Protein AF-A0A5S9IJC7-F1 (afdb_monomer_lite)

Secondary structure (DSSP, 8-state):
---------------------PPP--SS---S-EEEEEEEE-SSHHHHHHHHHHHHHHHHHHHHS-HHHHHHHHHHHHHHHHHHGGGGBSS-TTS-EEEEEEETTEEEEEEEE-TTHHHHHHHHH-

Organism: Uabimicrobium amorphum (NCBI:txid2596890)

pLDDT: mean 83.69, std 19.72, range [37.91, 98.06]

Structure (mmCIF, N/CA/C/O backbone):
data_AF-A0A5S9IJC7-F1
#
_entry.id   AF-A0A5S9IJC7-F1
#
loop_
_atom_site.group_PDB
_atom_site.id
_atom_site.type_symbol
_atom_site.label_atom_id
_atom_site.label_alt_id
_atom_site.label_comp_id
_atom_site.label_asym_id
_atom_site.label_entity_id
_atom_site.label_seq_id
_atom_site.pdbx_PDB_ins_code
_atom_site.Cartn_x
_atom_site.Cartn_y
_atom_site.Cartn_z
_atom_site.occupancy
_atom_site.B_iso_or_equiv
_atom_site.auth_seq_id
_atom_site.auth_comp_id
_atom_site.auth_asym_id
_atom_site.auth_atom_id
_atom_site.pdbx_PDB_model_num
ATOM 1 N N . MET A 1 1 ? 58.800 -67.169 -14.429 1.00 38.38 1 MET A N 1
ATOM 2 C CA . MET A 1 1 ? 58.487 -66.583 -13.107 1.00 38.38 1 MET A CA 1
ATOM 3 C C . MET A 1 1 ? 58.273 -65.088 -13.290 1.00 38.38 1 MET A C 1
ATOM 5 O O . MET A 1 1 ? 59.092 -64.508 -13.974 1.00 38.38 1 MET A O 1
ATOM 9 N N . THR A 1 2 ? 57.292 -64.357 -12.777 1.00 37.91 2 THR A N 1
ATOM 10 C CA . THR A 1 2 ? 56.024 -64.599 -12.081 1.00 37.91 2 THR A CA 1
ATOM 11 C C . THR A 1 2 ? 55.394 -63.199 -11.981 1.00 37.91 2 THR A C 1
ATOM 13 O O . THR A 1 2 ? 56.022 -62.370 -11.342 1.00 37.91 2 THR A O 1
ATOM 16 N N . LYS A 1 3 ? 54.187 -62.987 -12.545 1.00 41.16 3 LYS A N 1
ATOM 17 C CA . LYS A 1 3 ? 53.169 -61.952 -12.192 1.00 41.16 3 LYS A CA 1
ATOM 18 C C . LYS A 1 3 ? 53.617 -60.471 -12.382 1.00 41.16 3 LYS A C 1
ATOM 20 O O . LYS A 1 3 ? 54.745 -60.116 -12.111 1.00 41.16 3 LYS A O 1
ATOM 25 N N . TYR A 1 4 ? 52.829 -59.539 -12.917 1.00 43.41 4 TYR A N 1
ATOM 26 C CA . TYR A 1 4 ? 51.498 -59.123 -12.484 1.00 43.41 4 TYR A CA 1
ATOM 27 C C . TYR A 1 4 ? 50.705 -58.493 -13.638 1.00 43.41 4 TYR A C 1
ATOM 29 O O . TYR A 1 4 ? 51.181 -57.612 -14.347 1.00 43.41 4 TYR A O 1
ATOM 37 N N . ILE A 1 5 ? 49.466 -58.961 -13.760 1.00 51.81 5 ILE A N 1
ATOM 38 C CA . ILE A 1 5 ? 48.354 -58.331 -14.466 1.00 51.81 5 ILE A CA 1
ATOM 39 C C . ILE A 1 5 ? 47.882 -57.172 -13.584 1.00 51.81 5 ILE A C 1
ATOM 41 O O . ILE A 1 5 ? 47.600 -57.396 -12.406 1.00 51.81 5 ILE A O 1
ATOM 45 N N . LEU A 1 6 ? 47.779 -55.962 -14.132 1.00 45.41 6 LEU A N 1
ATOM 46 C CA . LEU A 1 6 ? 47.071 -54.862 -13.483 1.00 45.41 6 LEU A CA 1
ATOM 47 C C . LEU A 1 6 ? 46.032 -54.303 -14.450 1.00 45.41 6 LEU A C 1
ATOM 49 O O . LEU A 1 6 ? 46.340 -53.862 -15.555 1.00 45.41 6 LEU A O 1
ATOM 53 N N . CYS A 1 7 ? 44.788 -54.444 -14.006 1.00 40.56 7 CYS A N 1
ATOM 54 C CA . CYS A 1 7 ? 43.554 -54.143 -14.700 1.00 40.56 7 CYS A CA 1
ATOM 55 C C . CYS A 1 7 ? 43.506 -52.692 -15.180 1.00 40.56 7 CYS A C 1
ATOM 57 O O . CYS A 1 7 ? 43.569 -51.761 -14.377 1.00 40.56 7 CYS A O 1
ATOM 59 N N . LEU A 1 8 ? 43.307 -52.5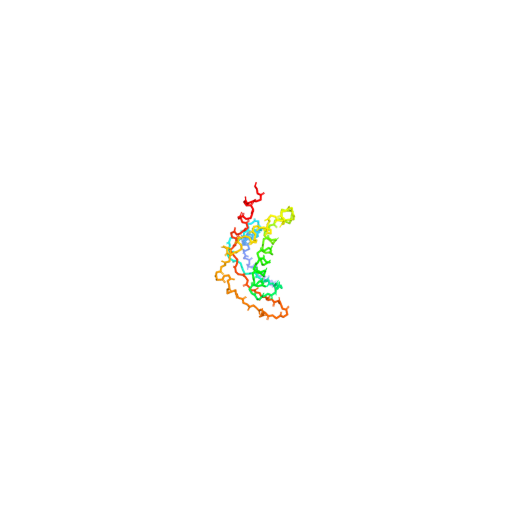19 -16.486 1.00 42.22 8 LEU A N 1
ATOM 60 C CA . LEU A 1 8 ? 42.877 -51.260 -17.075 1.00 42.22 8 LEU A CA 1
ATOM 61 C C . LEU A 1 8 ? 41.399 -51.059 -16.697 1.00 42.22 8 LEU A C 1
ATOM 63 O O . LEU A 1 8 ? 40.516 -51.743 -17.216 1.00 42.22 8 LEU A O 1
ATOM 67 N N . PHE A 1 9 ? 41.140 -50.176 -15.735 1.00 44.16 9 PHE A N 1
ATOM 68 C CA . PHE A 1 9 ? 39.787 -49.780 -15.361 1.00 44.16 9 PHE A CA 1
ATOM 69 C C . PHE A 1 9 ? 39.179 -48.899 -16.457 1.00 44.16 9 PHE A C 1
ATOM 71 O O . PHE A 1 9 ? 39.701 -47.840 -16.797 1.00 44.16 9 PHE A O 1
ATOM 78 N N . VAL A 1 10 ? 38.046 -49.360 -16.977 1.00 48.16 10 VAL A N 1
ATOM 79 C CA . VAL A 1 10 ? 37.070 -48.580 -17.738 1.00 48.16 10 VAL A CA 1
ATOM 80 C C . VAL A 1 10 ? 36.326 -47.660 -16.765 1.00 48.16 10 VAL A C 1
ATOM 82 O O . VAL A 1 10 ? 35.744 -48.146 -15.800 1.00 48.16 10 VAL A O 1
ATOM 85 N N . LEU A 1 11 ? 36.308 -46.355 -17.035 1.00 44.72 11 LEU A N 1
ATOM 86 C CA . LEU A 1 11 ? 35.327 -45.385 -16.522 1.00 44.72 11 LEU A CA 1
ATOM 87 C C . LEU A 1 11 ? 35.270 -44.241 -17.547 1.00 44.72 11 LEU A C 1
ATOM 89 O O . LEU A 1 11 ? 36.199 -43.454 -17.671 1.00 44.72 11 LEU A O 1
ATOM 93 N N . LEU A 1 12 ? 34.386 -44.377 -18.535 1.00 47.03 12 LEU A N 1
ATOM 94 C CA . LEU A 1 12 ? 33.050 -43.766 -18.574 1.00 47.03 12 LEU A CA 1
ATOM 95 C C . LEU A 1 12 ? 33.098 -42.245 -18.766 1.00 47.03 12 LEU A C 1
ATOM 97 O O . LEU A 1 12 ? 33.276 -41.472 -17.833 1.00 47.03 12 LEU A O 1
ATOM 101 N N . ALA A 1 13 ? 32.917 -41.886 -20.040 1.00 44.59 13 ALA A N 1
ATOM 102 C CA . ALA A 1 13 ? 32.233 -40.712 -20.566 1.00 44.59 13 ALA A CA 1
ATOM 103 C C . ALA A 1 13 ? 31.697 -39.717 -19.519 1.00 44.59 13 ALA A C 1
ATOM 105 O O . ALA A 1 13 ? 30.604 -39.886 -18.985 1.00 44.59 13 ALA A O 1
ATOM 106 N N . SER A 1 14 ? 32.429 -38.621 -19.324 1.00 42.84 14 SER A N 1
ATOM 107 C CA . SER A 1 14 ? 31.838 -37.359 -18.882 1.00 42.84 14 SER A CA 1
ATOM 108 C C . SER A 1 14 ? 31.461 -36.573 -20.138 1.00 42.84 14 SER A C 1
ATOM 110 O O . SER A 1 14 ? 32.226 -35.747 -20.631 1.00 42.84 14 SER A O 1
ATOM 112 N N . CYS A 1 15 ? 30.319 -36.916 -20.734 1.00 43.34 15 CYS A N 1
ATOM 113 C CA . CYS A 1 15 ? 29.694 -36.063 -21.737 1.00 43.34 15 CYS A CA 1
ATOM 114 C C . CYS A 1 15 ? 28.878 -35.012 -20.989 1.00 43.34 15 CYS A C 1
ATOM 116 O O . CYS A 1 15 ? 27.844 -35.325 -20.406 1.00 43.34 15 CYS A O 1
ATOM 118 N N . ALA A 1 16 ? 29.443 -33.804 -20.976 1.00 50.22 16 ALA A N 1
ATOM 119 C CA . ALA A 1 16 ? 28.813 -32.502 -20.810 1.00 50.22 16 ALA A CA 1
ATOM 120 C C . ALA A 1 16 ? 27.299 -32.546 -20.560 1.00 50.22 16 ALA A C 1
ATOM 122 O O . ALA A 1 16 ? 26.493 -32.592 -21.488 1.00 50.22 16 ALA A O 1
ATOM 123 N N . ASN A 1 17 ? 26.920 -32.480 -19.286 1.00 47.34 17 ASN A N 1
ATOM 124 C CA . ASN A 1 17 ? 25.610 -31.969 -18.927 1.00 47.34 17 ASN A CA 1
ATOM 125 C C . ASN A 1 17 ? 25.735 -30.441 -18.928 1.00 47.34 17 ASN A C 1
ATOM 127 O O . ASN A 1 17 ? 25.883 -29.822 -17.874 1.00 47.34 17 ASN A O 1
ATOM 131 N N . ASP A 1 18 ? 25.745 -29.852 -20.126 1.00 50.06 18 ASP A N 1
ATOM 132 C CA . ASP A 1 18 ? 25.582 -28.414 -20.329 1.00 50.06 18 ASP A CA 1
ATOM 133 C C . ASP A 1 18 ? 24.130 -28.049 -19.990 1.00 50.06 18 ASP A C 1
ATOM 135 O O . ASP A 1 18 ? 23.322 -27.690 -20.846 1.00 50.06 18 ASP A O 1
ATOM 139 N N . HIS A 1 19 ? 23.771 -28.148 -18.709 1.00 49.81 19 HIS A N 1
ATOM 140 C CA . HIS A 1 19 ? 22.712 -27.306 -18.184 1.00 49.81 19 HIS A CA 1
ATOM 141 C C . HIS A 1 19 ? 23.275 -25.891 -18.189 1.00 49.81 19 HIS A C 1
ATOM 143 O O . HIS A 1 19 ? 23.885 -25.434 -17.223 1.00 49.81 19 HIS A O 1
ATOM 149 N N . ILE A 1 20 ? 23.091 -25.225 -19.328 1.00 54.47 20 ILE A N 1
ATOM 150 C CA . ILE A 1 20 ? 23.047 -23.775 -19.424 1.00 54.47 20 ILE A CA 1
ATOM 151 C C . ILE A 1 20 ? 22.023 -23.353 -18.367 1.00 54.47 20 ILE A C 1
ATOM 153 O O . ILE A 1 20 ? 20.815 -23.449 -18.567 1.00 54.47 20 ILE A O 1
ATOM 157 N N . LEU A 1 21 ? 22.518 -23.001 -17.182 1.00 54.34 21 LEU A N 1
ATOM 158 C CA . LEU A 1 21 ? 21.781 -22.193 -16.231 1.00 54.34 21 LEU A CA 1
ATOM 159 C C . LEU A 1 21 ? 21.646 -20.853 -16.934 1.00 54.34 21 LEU A C 1
ATOM 161 O O . LEU A 1 21 ? 22.564 -20.033 -16.883 1.00 54.34 21 LEU A O 1
ATOM 165 N N . GLU A 1 22 ? 20.554 -20.686 -17.679 1.00 60.81 22 GLU A N 1
ATOM 166 C CA . GLU A 1 22 ? 20.163 -19.369 -18.152 1.00 60.81 22 GLU A CA 1
ATOM 167 C C . GLU A 1 22 ? 20.217 -18.447 -16.929 1.00 60.81 22 GLU A C 1
ATOM 169 O O . GLU A 1 22 ? 19.679 -18.804 -15.869 1.00 60.81 22 GLU A O 1
ATOM 174 N N . PRO A 1 23 ? 20.976 -17.338 -17.001 1.00 61.59 23 PRO A N 1
ATOM 175 C CA . PRO A 1 23 ? 21.017 -16.403 -15.896 1.00 61.59 23 PRO A CA 1
ATOM 176 C C . PRO A 1 23 ? 19.564 -16.021 -15.594 1.00 61.59 23 PRO A C 1
ATOM 178 O O . PRO A 1 23 ? 18.817 -15.768 -16.537 1.00 61.59 23 PRO A O 1
ATOM 181 N N . PRO A 1 24 ? 19.128 -16.031 -14.323 1.00 54.91 24 PRO A N 1
ATOM 182 C CA . PRO A 1 24 ? 17.779 -15.596 -13.987 1.00 54.91 24 PRO A CA 1
ATOM 183 C C . PRO A 1 24 ? 17.521 -14.233 -14.637 1.00 54.91 24 PRO A C 1
ATOM 185 O O . PRO A 1 24 ? 18.250 -13.276 -14.372 1.00 54.91 24 PRO A O 1
ATOM 188 N N . ASP A 1 25 ? 16.522 -14.177 -15.520 1.00 54.47 25 ASP A N 1
ATOM 189 C CA . ASP A 1 25 ? 16.073 -12.958 -16.188 1.00 54.47 25 ASP A CA 1
ATOM 190 C C . ASP A 1 25 ? 15.617 -11.952 -15.121 1.00 54.47 25 ASP A C 1
ATOM 192 O O . ASP A 1 25 ? 14.488 -11.993 -14.632 1.00 54.47 25 ASP A O 1
ATOM 196 N N . TYR A 1 26 ? 16.519 -11.063 -14.703 1.00 50.16 26 TYR A N 1
ATOM 197 C CA . TYR A 1 26 ? 16.276 -10.117 -13.610 1.00 50.16 26 TYR A CA 1
ATOM 198 C C . TYR A 1 26 ? 15.553 -8.828 -14.036 1.00 50.16 26 TYR A C 1
ATOM 200 O O . 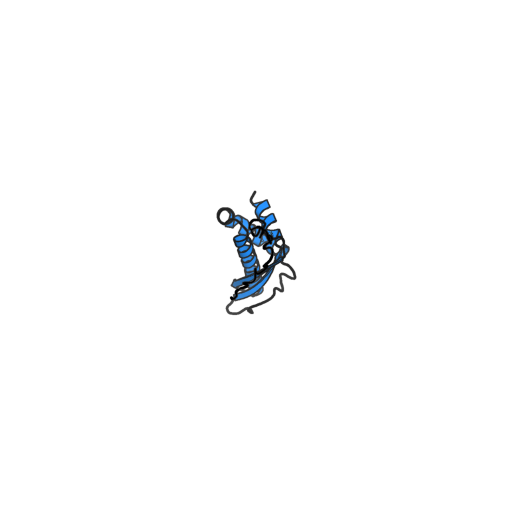TYR A 1 26 ? 15.294 -7.987 -13.178 1.00 50.16 26 TYR A O 1
ATOM 208 N N . ASP A 1 27 ? 15.185 -8.667 -15.310 1.00 56.16 27 ASP A N 1
ATOM 209 C CA . ASP A 1 27 ? 14.753 -7.360 -15.835 1.00 56.16 27 ASP A CA 1
ATOM 210 C C . ASP A 1 27 ? 13.278 -7.262 -16.255 1.00 56.16 27 ASP A C 1
ATOM 212 O O . ASP A 1 27 ? 12.830 -6.182 -16.650 1.00 56.16 27 ASP A O 1
ATOM 216 N N . THR A 1 28 ? 12.481 -8.329 -16.127 1.00 59.41 28 THR A N 1
ATOM 217 C CA . THR A 1 28 ? 11.039 -8.232 -16.411 1.00 59.41 28 THR A CA 1
ATOM 218 C C . THR A 1 28 ? 10.252 -8.140 -15.104 1.00 59.41 28 THR A C 1
ATOM 220 O O . THR A 1 28 ? 10.253 -9.107 -14.339 1.00 59.41 28 THR A O 1
ATOM 223 N N . PRO A 1 29 ? 9.555 -7.021 -14.814 1.00 61.38 29 PRO A N 1
ATOM 224 C CA . PRO A 1 29 ? 8.649 -6.979 -13.673 1.00 61.38 29 PRO A CA 1
ATOM 225 C C . PRO A 1 29 ? 7.614 -8.091 -13.848 1.00 61.38 29 PRO A C 1
ATOM 227 O O . PRO A 1 29 ? 6.922 -8.138 -14.860 1.00 61.38 29 PRO A O 1
ATOM 230 N N . SER A 1 30 ? 7.550 -9.026 -12.900 1.00 66.00 30 SER A N 1
ATOM 231 C CA . SER A 1 30 ? 6.595 -10.130 -12.989 1.00 66.00 30 SER A CA 1
ATOM 232 C C . SER A 1 30 ? 5.172 -9.564 -12.973 1.00 66.00 30 SER A C 1
ATOM 234 O O . SER A 1 30 ? 4.787 -8.818 -12.069 1.00 66.00 30 SER A O 1
ATOM 236 N N . SER A 1 31 ? 4.392 -9.923 -13.996 1.00 73.19 31 SER A N 1
ATOM 237 C CA . SER A 1 31 ? 2.961 -9.615 -14.065 1.00 73.19 31 SER A CA 1
ATOM 238 C C . SER A 1 31 ? 2.144 -10.446 -13.072 1.00 73.19 31 SER A C 1
ATOM 240 O O . SER A 1 31 ? 0.945 -10.196 -12.905 1.00 73.19 31 SER A O 1
ATOM 242 N N . ASP A 1 32 ? 2.763 -11.436 -12.428 1.00 85.88 32 ASP A N 1
ATOM 243 C CA . ASP A 1 32 ? 2.060 -12.342 -11.543 1.00 85.88 32 ASP A CA 1
ATOM 244 C C . ASP A 1 32 ? 1.572 -11.612 -10.287 1.00 85.88 32 ASP A C 1
ATOM 246 O O . ASP A 1 32 ? 2.193 -10.663 -9.798 1.00 85.88 32 ASP A O 1
ATOM 250 N N . PRO A 1 33 ? 0.437 -12.048 -9.729 1.00 88.62 33 PRO A N 1
ATOM 251 C CA . PRO A 1 33 ? 0.005 -11.633 -8.409 1.00 88.62 33 PRO A CA 1
ATOM 252 C C . PRO A 1 33 ? 1.075 -11.844 -7.329 1.00 88.62 33 PRO A C 1
ATOM 254 O O . PRO A 1 33 ? 1.614 -12.940 -7.179 1.00 88.62 33 PRO A O 1
ATOM 257 N N . VAL A 1 34 ? 1.327 -10.821 -6.507 1.00 93.50 34 VAL A N 1
ATOM 258 C CA . VAL A 1 34 ? 2.312 -10.887 -5.414 1.00 93.50 34 VAL A CA 1
ATOM 259 C C . VAL A 1 34 ? 1.672 -10.581 -4.066 1.00 93.50 34 VAL A C 1
ATOM 261 O O . VAL A 1 34 ? 0.863 -9.662 -3.918 1.00 93.50 34 VAL A O 1
ATOM 264 N N . TRP A 1 35 ? 2.067 -11.348 -3.050 1.00 94.94 35 TRP A N 1
ATOM 265 C CA . TRP A 1 35 ? 1.714 -11.088 -1.658 1.00 94.94 35 TRP A CA 1
ATOM 266 C C . TRP A 1 35 ? 2.743 -10.177 -0.994 1.00 94.94 35 TRP A C 1
ATOM 268 O O . TRP A 1 35 ? 3.908 -10.544 -0.860 1.00 94.94 35 TRP A O 1
ATOM 278 N N . VAL A 1 36 ? 2.299 -9.025 -0.500 1.00 96.06 36 VAL A N 1
ATOM 279 C CA . VAL A 1 36 ? 3.148 -8.039 0.174 1.00 96.06 36 VAL A CA 1
ATOM 280 C C . VAL A 1 36 ? 2.609 -7.746 1.565 1.00 96.06 36 VAL A C 1
ATOM 282 O O . VAL A 1 36 ? 1.437 -7.422 1.754 1.00 96.06 36 VAL A O 1
ATOM 285 N N . GLU A 1 37 ? 3.469 -7.848 2.571 1.00 97.12 37 GLU A N 1
ATOM 286 C CA . GLU A 1 37 ? 3.111 -7.495 3.939 1.00 97.12 37 GLU A CA 1
ATOM 287 C C . GLU A 1 37 ? 3.339 -6.017 4.200 1.00 97.12 37 GLU A C 1
ATOM 289 O O . GLU A 1 37 ? 4.416 -5.480 3.950 1.00 97.12 37 GLU A O 1
ATOM 294 N N . SER A 1 38 ? 2.346 -5.354 4.785 1.00 97.62 38 SER A N 1
ATOM 295 C CA . SER A 1 38 ? 2.510 -3.964 5.181 1.00 97.62 38 SER A CA 1
ATOM 296 C C . SER A 1 38 ? 1.732 -3.620 6.434 1.00 97.62 38 SER A C 1
ATOM 298 O O . SER A 1 38 ? 0.772 -4.284 6.831 1.00 97.62 38 SER A O 1
ATOM 300 N N . SER A 1 39 ? 2.165 -2.549 7.092 1.00 97.38 39 SER A N 1
ATOM 301 C CA . SER A 1 39 ? 1.490 -2.016 8.265 1.00 97.38 39 SER A CA 1
ATOM 302 C C . SER A 1 39 ? 1.350 -0.510 8.171 1.00 97.38 39 SER A C 1
ATOM 304 O O . SER A 1 39 ? 2.217 0.183 7.635 1.00 97.38 39 SER A O 1
ATOM 306 N N . ALA A 1 40 ? 0.263 0.008 8.729 1.00 97.69 40 ALA A N 1
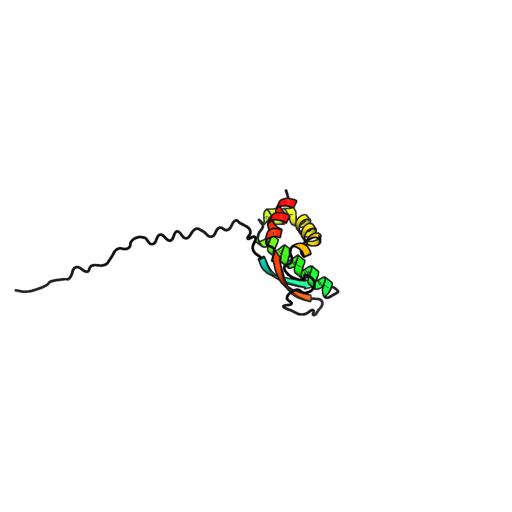ATOM 307 C CA . ALA A 1 40 ? 0.034 1.440 8.777 1.00 97.69 40 ALA A CA 1
ATOM 308 C C . ALA A 1 40 ? -0.761 1.848 10.011 1.00 97.69 40 ALA A C 1
ATOM 310 O O . ALA A 1 40 ? -1.504 1.054 10.595 1.00 97.69 40 ALA A O 1
ATOM 311 N N . LYS A 1 41 ? -0.589 3.118 10.391 1.00 97.12 41 LYS A N 1
ATOM 312 C CA . LYS A 1 41 ? -1.369 3.771 11.440 1.00 97.12 41 LYS A CA 1
ATOM 313 C C . LYS A 1 41 ? -2.515 4.593 10.846 1.00 97.12 41 LYS A C 1
ATOM 315 O O . LYS A 1 41 ? -2.337 5.292 9.846 1.00 97.12 41 LYS A O 1
ATOM 320 N N . GLY A 1 42 ? -3.672 4.576 11.496 1.00 96.12 42 GLY A N 1
ATOM 321 C CA . GLY A 1 42 ? -4.850 5.349 11.107 1.00 96.12 42 GLY A CA 1
ATOM 322 C C . GLY A 1 42 ? -5.723 5.706 12.305 1.00 96.12 42 GLY A C 1
ATOM 323 O O . GLY A 1 42 ? -5.766 4.967 13.286 1.00 96.12 42 GLY A O 1
ATOM 324 N N . SER A 1 43 ? -6.426 6.837 12.219 1.00 96.38 43 SER A N 1
ATOM 325 C CA . SER A 1 43 ? -7.418 7.259 13.220 1.00 96.38 43 SER A CA 1
ATOM 326 C C . SER A 1 43 ? -8.591 6.283 13.341 1.00 96.38 43 SER A C 1
ATOM 328 O O . SER A 1 43 ? -9.213 6.220 14.393 1.00 96.38 43 SER A O 1
ATOM 330 N N . SER A 1 44 ? -8.848 5.495 12.295 1.00 96.50 44 SER A N 1
ATOM 331 C CA . SER A 1 44 ? -9.793 4.380 12.279 1.00 96.50 44 SER A CA 1
ATOM 332 C C . SER A 1 44 ? -9.156 3.133 11.666 1.00 96.50 44 SER A C 1
ATOM 334 O O . SER A 1 44 ? -8.149 3.220 10.951 1.00 96.50 44 SER A O 1
ATOM 336 N N . GLN A 1 45 ? -9.767 1.970 11.906 1.00 95.19 45 GLN A N 1
ATOM 3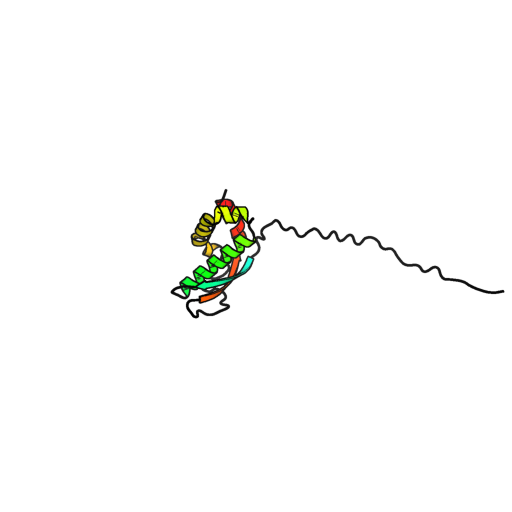37 C CA . GLN A 1 45 ? -9.351 0.706 11.296 1.00 95.19 45 GLN A CA 1
ATOM 338 C C . GLN A 1 45 ? -9.411 0.770 9.764 1.00 95.19 45 GLN A C 1
ATOM 340 O O . GLN A 1 45 ? -8.429 0.426 9.110 1.00 95.19 45 GLN A O 1
ATOM 345 N N . LYS A 1 46 ? -10.507 1.288 9.191 1.00 95.44 46 LYS A N 1
ATOM 346 C CA . LYS A 1 46 ? -10.666 1.445 7.733 1.00 95.44 46 LYS A CA 1
ATOM 347 C C . LYS A 1 46 ? -9.553 2.307 7.128 1.00 95.44 46 LYS A C 1
ATOM 349 O O . LYS A 1 46 ? -8.958 1.939 6.116 1.00 95.44 46 LYS A O 1
ATOM 354 N N . LEU A 1 47 ? -9.209 3.421 7.782 1.00 95.88 47 LEU A N 1
ATOM 355 C CA . LEU A 1 47 ? -8.124 4.289 7.324 1.00 95.88 47 LEU A CA 1
ATOM 356 C C . LEU A 1 47 ? -6.753 3.611 7.448 1.00 95.88 47 LEU A C 1
ATOM 358 O O . LEU A 1 47 ? -5.915 3.763 6.561 1.00 95.88 47 LEU A O 1
ATOM 362 N N . ALA A 1 48 ? -6.513 2.871 8.533 1.00 96.75 48 ALA A N 1
ATOM 363 C CA . ALA A 1 48 ? -5.274 2.121 8.721 1.00 96.75 48 ALA A CA 1
ATOM 364 C C . ALA A 1 48 ? -5.113 1.024 7.656 1.00 96.75 48 ALA A C 1
ATOM 366 O O . ALA A 1 48 ? -4.030 0.888 7.097 1.00 96.75 48 ALA A O 1
ATOM 367 N N . ILE A 1 49 ? -6.189 0.310 7.314 1.00 96.38 49 ILE A N 1
ATOM 368 C CA . ILE A 1 49 ? -6.205 -0.712 6.259 1.00 96.38 49 ILE A CA 1
ATOM 369 C C . ILE A 1 49 ? -5.892 -0.096 4.894 1.00 96.38 49 ILE A C 1
ATOM 371 O O . ILE A 1 49 ? -4.961 -0.535 4.226 1.00 96.38 49 ILE A O 1
ATOM 375 N N . SER A 1 50 ? -6.600 0.966 4.500 1.00 97.06 50 SER A N 1
ATOM 376 C CA . SER A 1 50 ? -6.354 1.631 3.211 1.00 97.06 50 SER A CA 1
ATOM 377 C C . SER A 1 50 ? -4.931 2.194 3.111 1.00 97.06 50 SER A C 1
ATOM 379 O O . SER A 1 50 ? -4.297 2.127 2.060 1.00 97.06 50 SER A O 1
ATOM 381 N N . LYS A 1 51 ? -4.378 2.728 4.207 1.00 97.56 51 LYS A N 1
ATOM 382 C CA . LYS A 1 51 ? -2.966 3.136 4.244 1.00 97.56 51 LYS A CA 1
ATOM 383 C C . LYS A 1 51 ? -2.015 1.944 4.117 1.00 97.56 51 LYS A C 1
ATOM 385 O O . LYS A 1 51 ? -1.018 2.069 3.419 1.00 97.56 51 LYS A O 1
ATOM 390 N N . ALA A 1 52 ? -2.307 0.811 4.753 1.00 97.50 52 ALA A N 1
ATOM 391 C CA . ALA A 1 52 ? -1.463 -0.377 4.662 1.00 97.50 52 ALA A CA 1
ATOM 392 C C . ALA A 1 52 ? -1.451 -0.961 3.238 1.00 97.50 52 ALA A C 1
ATOM 394 O O . ALA A 1 52 ? -0.381 -1.297 2.747 1.00 97.50 52 ALA A O 1
ATOM 395 N N . TRP A 1 53 ? -2.592 -0.977 2.542 1.00 97.81 53 TRP A N 1
ATOM 396 C CA . TRP A 1 53 ? -2.667 -1.343 1.122 1.00 97.81 53 TRP A CA 1
ATOM 397 C C . TRP A 1 53 ? -1.780 -0.462 0.243 1.00 97.81 53 TRP A C 1
ATOM 399 O O . TRP A 1 53 ? -0.940 -0.965 -0.499 1.00 97.81 53 TRP A O 1
ATOM 409 N N . ARG A 1 54 ? -1.916 0.863 0.370 1.00 97.69 54 ARG A N 1
ATOM 410 C CA . ARG A 1 54 ? -1.099 1.814 -0.399 1.00 97.69 54 ARG A CA 1
ATOM 411 C C . ARG A 1 54 ? 0.389 1.664 -0.091 1.00 97.69 54 ARG A C 1
ATOM 413 O O . ARG A 1 54 ? 1.199 1.661 -1.007 1.00 97.69 54 ARG A O 1
ATOM 420 N N . ASN A 1 55 ? 0.749 1.473 1.178 1.00 97.88 55 ASN A N 1
ATOM 421 C CA . ASN A 1 55 ? 2.135 1.215 1.565 1.00 97.88 55 ASN A CA 1
ATOM 422 C C . ASN A 1 55 ? 2.673 -0.081 0.943 1.00 97.88 55 ASN A C 1
ATOM 424 O O . ASN A 1 55 ? 3.818 -0.094 0.505 1.00 97.88 55 ASN A O 1
ATOM 428 N N . ALA A 1 56 ? 1.870 -1.147 0.897 1.00 97.25 56 ALA A N 1
ATOM 429 C CA . ALA A 1 56 ? 2.251 -2.404 0.259 1.00 97.25 56 ALA A CA 1
ATOM 430 C C . ALA A 1 56 ? 2.510 -2.212 -1.245 1.00 97.25 56 ALA A C 1
ATOM 432 O O . ALA A 1 56 ? 3.532 -2.657 -1.755 1.00 97.25 56 ALA A O 1
ATOM 433 N N . MET A 1 57 ? 1.642 -1.472 -1.939 1.00 96.69 57 MET A N 1
ATOM 434 C CA . MET A 1 57 ? 1.825 -1.160 -3.363 1.00 96.69 57 MET A CA 1
ATOM 435 C C . MET A 1 57 ? 3.051 -0.292 -3.617 1.00 96.69 57 MET A C 1
ATOM 437 O O . MET A 1 57 ? 3.818 -0.577 -4.526 1.00 96.69 57 MET A O 1
ATOM 441 N N . LEU A 1 58 ? 3.300 0.721 -2.788 1.00 97.25 58 LEU A N 1
ATOM 442 C CA . LEU A 1 58 ? 4.511 1.537 -2.904 1.00 97.25 58 LEU A CA 1
ATOM 443 C C . LEU A 1 58 ? 5.782 0.719 -2.663 1.00 97.25 58 LEU A C 1
ATOM 445 O O . LEU A 1 58 ? 6.778 0.923 -3.351 1.00 97.25 58 LEU A O 1
ATOM 449 N N . GLN A 1 59 ? 5.756 -0.215 -1.708 1.00 96.12 59 GLN A N 1
ATOM 450 C CA . GLN A 1 59 ? 6.864 -1.144 -1.478 1.00 96.12 59 GLN A CA 1
ATOM 451 C C . GLN A 1 59 ? 7.095 -2.042 -2.692 1.00 96.12 59 GLN A C 1
ATOM 453 O O . GLN A 1 59 ? 8.233 -2.153 -3.139 1.00 96.12 59 GLN A O 1
ATOM 458 N N . PHE A 1 60 ? 6.026 -2.610 -3.250 1.00 95.19 60 PHE A N 1
ATOM 459 C CA . PHE A 1 60 ? 6.084 -3.431 -4.454 1.00 95.19 60 PHE A CA 1
ATOM 460 C C . PHE A 1 60 ? 6.659 -2.657 -5.647 1.00 95.19 60 PHE A C 1
ATOM 462 O O . PHE A 1 60 ? 7.609 -3.109 -6.280 1.00 95.19 60 PHE A O 1
ATOM 469 N N . ILE A 1 61 ? 6.158 -1.445 -5.899 1.00 94.94 61 ILE A N 1
ATOM 470 C CA . ILE A 1 61 ? 6.640 -0.571 -6.975 1.00 94.94 61 ILE A CA 1
ATOM 471 C C . ILE A 1 61 ? 8.118 -0.233 -6.780 1.00 94.94 61 ILE A C 1
ATOM 473 O O . ILE A 1 61 ? 8.910 -0.357 -7.708 1.00 94.94 61 ILE A O 1
ATOM 477 N N . LYS A 1 62 ? 8.518 0.143 -5.562 1.00 94.69 62 LYS A N 1
ATOM 478 C CA . LYS A 1 62 ? 9.913 0.468 -5.249 1.00 94.69 62 LYS A CA 1
ATOM 479 C C . LYS A 1 62 ? 10.862 -0.718 -5.468 1.00 94.69 62 LYS A C 1
ATOM 481 O O . LYS A 1 62 ? 12.020 -0.495 -5.794 1.00 94.69 62 LYS A O 1
ATOM 486 N N . GLN A 1 63 ? 10.397 -1.947 -5.249 1.00 93.12 63 GLN A N 1
ATOM 487 C CA . GLN A 1 63 ? 11.196 -3.163 -5.436 1.00 93.12 63 GLN A CA 1
ATOM 488 C C . GLN A 1 63 ? 11.351 -3.563 -6.909 1.00 93.12 63 GLN A C 1
ATOM 490 O O . GLN A 1 63 ? 12.340 -4.203 -7.241 1.00 93.12 63 GLN A O 1
ATOM 495 N N . ASN A 1 64 ? 10.403 -3.184 -7.771 1.00 92.00 64 ASN A N 1
ATOM 496 C CA . ASN A 1 64 ? 10.351 -3.609 -9.176 1.00 92.00 64 ASN A CA 1
ATOM 497 C C . ASN A 1 64 ? 10.663 -2.482 -10.177 1.00 92.00 64 ASN A C 1
ATOM 499 O O . ASN A 1 64 ? 10.644 -2.702 -11.384 1.00 92.00 64 ASN A O 1
ATOM 503 N N . MET A 1 65 ? 10.929 -1.263 -9.704 1.00 90.12 65 MET A N 1
ATOM 504 C CA . MET A 1 65 ? 11.357 -0.137 -10.536 1.00 90.12 65 MET A CA 1
ATOM 505 C C . MET A 1 65 ? 12.800 0.249 -10.232 1.00 90.12 65 MET A C 1
ATOM 507 O O . MET A 1 65 ? 13.262 0.129 -9.096 1.00 90.12 65 MET A O 1
ATOM 511 N N . SER A 1 66 ? 13.495 0.805 -11.229 1.00 90.69 66 SER A N 1
ATOM 512 C CA . SER A 1 66 ? 14.832 1.350 -11.006 1.00 90.69 66 SER A CA 1
ATOM 513 C C . SER A 1 66 ? 14.798 2.465 -9.954 1.00 90.69 66 SER A C 1
ATOM 515 O O . SER A 1 66 ? 13.906 3.323 -9.942 1.00 90.69 66 SER A O 1
ATOM 517 N N . GLY A 1 67 ? 15.780 2.448 -9.047 1.00 90.00 67 GLY A N 1
ATOM 518 C CA . GLY A 1 67 ? 15.829 3.366 -7.906 1.00 90.00 67 GLY A CA 1
ATOM 519 C C . GLY A 1 67 ? 15.795 4.840 -8.320 1.00 90.00 67 GLY A C 1
ATOM 520 O O . GLY A 1 67 ? 15.068 5.629 -7.714 1.00 90.00 67 GLY A O 1
ATOM 521 N N . ASP A 1 68 ? 16.500 5.191 -9.398 1.00 91.81 68 ASP A N 1
ATOM 522 C CA . ASP A 1 68 ? 16.533 6.549 -9.947 1.00 91.81 68 ASP A CA 1
ATOM 523 C C . ASP A 1 68 ? 15.180 6.985 -10.517 1.00 91.81 68 ASP A C 1
ATOM 525 O O . ASP A 1 68 ? 14.727 8.104 -10.257 1.00 91.81 68 ASP A O 1
ATOM 529 N N . LEU A 1 69 ? 14.510 6.106 -11.271 1.00 90.94 69 LEU A N 1
ATOM 530 C CA . LEU A 1 69 ? 13.198 6.394 -11.848 1.00 90.94 69 LEU A CA 1
ATOM 531 C C . LEU A 1 69 ? 12.153 6.580 -10.746 1.00 90.94 69 LEU A C 1
ATOM 533 O O . LEU A 1 69 ? 11.369 7.531 -10.799 1.00 90.94 69 LEU A O 1
ATOM 537 N N . TYR A 1 70 ? 12.179 5.717 -9.727 1.00 93.81 70 TYR A N 1
ATOM 538 C CA . TYR A 1 70 ? 11.308 5.828 -8.561 1.00 93.81 70 TYR A CA 1
ATOM 539 C C . TYR A 1 70 ? 11.556 7.136 -7.799 1.00 93.81 70 TYR A C 1
ATOM 541 O O . TYR A 1 70 ? 10.613 7.874 -7.513 1.00 93.81 70 TYR A O 1
ATOM 549 N N . ALA A 1 71 ? 12.817 7.461 -7.494 1.00 94.44 71 ALA A N 1
ATOM 550 C CA . ALA A 1 71 ? 13.174 8.641 -6.708 1.00 94.44 71 ALA A CA 1
ATOM 551 C C . ALA A 1 71 ? 12.746 9.949 -7.391 1.00 94.44 71 ALA A C 1
ATOM 553 O O . ALA A 1 71 ? 12.163 10.816 -6.739 1.00 94.44 71 ALA A O 1
ATOM 554 N N . ARG A 1 72 ? 12.961 10.069 -8.708 1.00 95.81 72 ARG A N 1
ATOM 555 C CA . ARG A 1 72 ? 12.565 11.256 -9.487 1.00 95.81 72 ARG A CA 1
ATOM 556 C C . ARG A 1 72 ? 11.048 11.437 -9.582 1.00 95.81 72 ARG A C 1
ATOM 558 O O . ARG A 1 72 ? 10.586 12.559 -9.753 1.00 95.81 72 ARG A O 1
ATOM 565 N N . ASN A 1 73 ? 10.276 10.357 -9.451 1.00 96.44 73 ASN A N 1
ATOM 566 C CA . ASN A 1 73 ? 8.830 10.359 -9.685 1.00 96.44 73 ASN A CA 1
ATOM 567 C C . ASN A 1 73 ? 7.985 10.022 -8.449 1.00 96.44 73 ASN A C 1
ATOM 569 O O . ASN A 1 73 ? 6.772 9.853 -8.572 1.00 96.44 73 ASN A O 1
ATOM 573 N N . VAL A 1 74 ? 8.576 9.965 -7.252 1.00 95.44 74 VAL A N 1
ATOM 574 C CA . VAL A 1 74 ? 7.900 9.498 -6.027 1.00 95.44 74 VAL A CA 1
ATOM 575 C C . VAL A 1 74 ? 6.574 10.220 -5.748 1.00 95.44 74 VAL A C 1
ATOM 577 O O . VAL A 1 74 ? 5.613 9.600 -5.300 1.00 95.44 74 VAL A O 1
ATOM 580 N N . GLY A 1 75 ? 6.483 11.519 -6.055 1.00 96.56 75 GLY A N 1
ATOM 581 C CA . GLY A 1 75 ? 5.248 12.296 -5.916 1.00 96.56 75 GLY A CA 1
ATOM 582 C C . GLY A 1 75 ? 4.132 11.822 -6.853 1.00 96.56 75 GLY A C 1
ATOM 583 O O .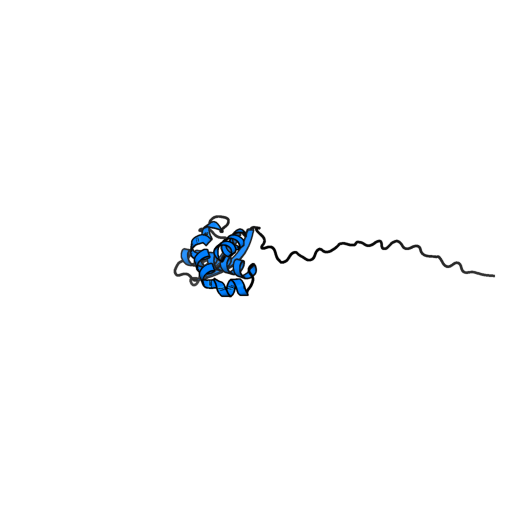 GLY A 1 75 ? 3.015 11.586 -6.396 1.00 96.56 75 GLY A O 1
ATOM 584 N N . ARG A 1 76 ? 4.450 11.615 -8.139 1.00 96.50 76 ARG A N 1
ATOM 585 C CA . ARG A 1 76 ? 3.507 11.114 -9.156 1.00 96.50 76 ARG A CA 1
ATOM 586 C C . ARG A 1 76 ? 3.068 9.684 -8.842 1.00 96.50 76 ARG A C 1
ATOM 588 O O . ARG A 1 76 ? 1.876 9.402 -8.857 1.00 96.50 76 ARG A O 1
ATOM 595 N N . ILE A 1 77 ? 4.012 8.822 -8.459 1.00 97.31 77 ILE A N 1
ATOM 596 C CA . ILE A 1 77 ? 3.743 7.432 -8.056 1.00 97.31 77 ILE A CA 1
ATOM 597 C C . ILE A 1 77 ? 2.800 7.393 -6.845 1.00 97.31 77 ILE A C 1
ATOM 599 O O . ILE A 1 77 ? 1.819 6.653 -6.843 1.00 97.31 77 ILE A O 1
ATOM 603 N N . ASN A 1 78 ? 3.054 8.217 -5.822 1.00 97.19 78 ASN A N 1
ATOM 604 C CA . ASN A 1 78 ? 2.168 8.318 -4.662 1.00 97.19 78 ASN A CA 1
ATOM 605 C C . ASN A 1 78 ? 0.755 8.766 -5.056 1.00 97.19 78 ASN A C 1
ATOM 607 O O . ASN A 1 78 ? -0.209 8.170 -4.580 1.00 97.19 78 ASN A O 1
ATOM 611 N N . GLY A 1 79 ? 0.628 9.786 -5.912 1.00 97.44 79 GLY A N 1
ATOM 612 C CA . GLY A 1 79 ? -0.665 10.251 -6.426 1.00 97.44 79 GLY A CA 1
ATOM 613 C C . GLY A 1 79 ? -1.429 9.133 -7.133 1.00 97.44 79 GLY A C 1
ATOM 614 O O . GLY A 1 79 ? -2.550 8.808 -6.744 1.00 97.44 79 GLY A O 1
ATOM 615 N N . PHE A 1 80 ? -0.761 8.448 -8.062 1.00 97.25 80 PHE A N 1
ATOM 616 C CA . PHE A 1 80 ? -1.328 7.312 -8.779 1.00 97.25 80 PHE A CA 1
ATOM 617 C C . PHE A 1 80 ? -1.831 6.210 -7.839 1.00 97.25 80 PHE A C 1
ATOM 619 O O . PHE A 1 80 ? -2.968 5.758 -7.966 1.00 97.25 80 PHE A O 1
ATOM 626 N N . VAL A 1 81 ? -1.021 5.798 -6.858 1.00 97.31 81 VAL A N 1
ATOM 627 C CA . VAL A 1 81 ? -1.411 4.761 -5.890 1.00 97.31 81 VAL A CA 1
ATOM 628 C C . VAL A 1 81 ? -2.584 5.227 -5.023 1.00 97.31 81 VAL A C 1
ATOM 630 O O . VAL A 1 81 ? -3.478 4.440 -4.720 1.00 97.31 81 VAL A O 1
ATOM 633 N N . ILE A 1 82 ? -2.625 6.496 -4.611 1.00 97.06 82 ILE A N 1
ATOM 634 C CA . ILE A 1 82 ? -3.741 7.035 -3.820 1.00 97.06 82 ILE A CA 1
ATOM 635 C C . ILE A 1 82 ? -5.069 6.906 -4.572 1.00 97.06 82 ILE A C 1
ATOM 637 O O . ILE A 1 82 ? -6.071 6.543 -3.950 1.00 97.06 82 ILE A O 1
ATOM 641 N N . GLU A 1 83 ? -5.056 7.168 -5.873 1.00 96.62 83 GLU A N 1
ATOM 642 C CA . GLU A 1 83 ? -6.237 7.156 -6.734 1.00 96.62 83 GLU A CA 1
ATOM 643 C C . GLU A 1 83 ? -6.638 5.735 -7.153 1.00 96.62 83 GLU A C 1
ATOM 645 O O . GLU A 1 83 ? -7.820 5.396 -7.117 1.00 96.62 83 GLU A O 1
ATOM 650 N N . ASN A 1 84 ? -5.663 4.876 -7.467 1.00 96.56 84 ASN A N 1
ATOM 651 C CA . ASN A 1 84 ? -5.911 3.636 -8.208 1.00 96.56 84 ASN A CA 1
ATOM 652 C C . ASN A 1 84 ? -5.692 2.344 -7.408 1.00 96.56 84 ASN A C 1
ATOM 654 O O . ASN A 1 84 ? -5.971 1.266 -7.927 1.00 96.56 84 ASN A O 1
ATOM 658 N N . TRP A 1 85 ? -5.241 2.398 -6.146 1.00 95.19 85 TRP A N 1
ATOM 659 C CA . TRP A 1 85 ? -4.859 1.186 -5.395 1.00 95.19 85 TRP A CA 1
ATOM 660 C C . TRP A 1 85 ? -5.924 0.079 -5.381 1.00 95.19 85 TRP A C 1
ATOM 662 O O . TRP A 1 85 ? -5.586 -1.099 -5.419 1.00 95.19 85 TRP A O 1
ATOM 672 N N . ARG A 1 86 ? -7.218 0.423 -5.341 1.00 96.31 86 ARG A N 1
ATOM 673 C CA . ARG A 1 86 ? -8.295 -0.581 -5.292 1.00 96.31 86 ARG A CA 1
ATOM 674 C C . ARG A 1 86 ? -8.335 -1.467 -6.535 1.00 96.31 86 ARG A C 1
ATOM 676 O O . ARG A 1 86 ? -8.621 -2.649 -6.401 1.00 96.31 86 ARG A O 1
ATOM 683 N N . SER A 1 87 ? -8.023 -0.917 -7.707 1.00 95.88 87 SER A N 1
ATOM 684 C CA . SER A 1 87 ? -8.053 -1.639 -8.986 1.00 95.88 87 SER A CA 1
ATOM 685 C C . SER A 1 87 ? -6.989 -2.736 -9.063 1.00 95.88 87 SER A C 1
ATOM 687 O O . SER A 1 87 ? -7.172 -3.733 -9.755 1.00 95.88 87 SER A O 1
ATOM 689 N N . TYR A 1 88 ? -5.902 -2.575 -8.305 1.00 95.62 88 TYR A N 1
ATOM 690 C CA . TYR A 1 88 ? -4.788 -3.522 -8.253 1.00 95.62 88 TYR A CA 1
ATOM 691 C C . TYR A 1 88 ? -4.842 -4.457 -7.043 1.00 95.62 88 TYR A C 1
ATOM 693 O O . TYR A 1 88 ? -3.963 -5.303 -6.888 1.00 95.62 88 TYR A O 1
ATOM 701 N N . ALA A 1 89 ? -5.846 -4.325 -6.174 1.00 95.25 89 ALA A N 1
ATOM 702 C CA . ALA A 1 89 ? -6.075 -5.283 -5.103 1.00 95.25 89 ALA A CA 1
ATOM 703 C C . ALA A 1 89 ? -6.728 -6.551 -5.673 1.00 95.25 89 ALA A C 1
ATOM 705 O O . ALA A 1 89 ? -7.671 -6.486 -6.463 1.00 95.25 89 ALA A O 1
ATOM 706 N N . ILE A 1 90 ? -6.236 -7.718 -5.265 1.00 94.06 90 ILE A N 1
ATOM 707 C CA . ILE A 1 90 ? -6.862 -9.003 -5.579 1.00 94.06 90 ILE A CA 1
ATOM 708 C C . ILE A 1 90 ? -7.695 -9.439 -4.375 1.00 94.06 90 ILE A C 1
ATOM 710 O O . ILE A 1 90 ? -7.178 -9.565 -3.264 1.00 94.06 90 ILE A O 1
ATOM 714 N N . GLY A 1 91 ? -8.983 -9.688 -4.615 1.00 91.31 91 GLY A N 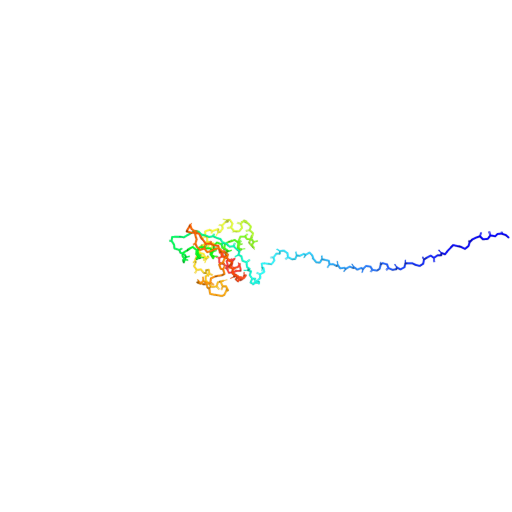1
ATOM 715 C CA . GLY A 1 91 ? -9.978 -9.939 -3.572 1.00 91.31 91 GLY A CA 1
ATOM 716 C C . GLY A 1 91 ? -10.702 -8.662 -3.141 1.00 91.31 91 GLY A C 1
ATOM 717 O O . GLY A 1 91 ? -10.713 -7.673 -3.871 1.00 91.31 91 GLY A O 1
ATOM 718 N N . ASP A 1 92 ? -11.323 -8.691 -1.960 1.00 91.44 92 ASP A N 1
ATOM 719 C CA . ASP A 1 92 ? -12.026 -7.529 -1.412 1.00 91.44 92 ASP A CA 1
ATOM 720 C C . ASP A 1 92 ? -11.038 -6.577 -0.698 1.00 91.44 92 ASP A C 1
ATOM 722 O O . ASP A 1 92 ? -10.460 -6.939 0.335 1.00 91.44 92 ASP A O 1
ATOM 726 N N . PRO A 1 93 ? -10.839 -5.341 -1.197 1.00 89.25 93 PRO A N 1
ATOM 727 C CA . PRO A 1 93 ? -9.950 -4.367 -0.569 1.00 89.25 93 PRO A CA 1
ATOM 728 C C . PRO A 1 93 ? -10.419 -3.908 0.822 1.00 89.25 93 PRO A C 1
ATOM 730 O O . PRO A 1 93 ? -9.594 -3.421 1.606 1.00 89.25 93 PRO A O 1
ATOM 733 N N . GLU A 1 94 ? -11.709 -4.036 1.150 1.00 88.38 94 GLU A N 1
ATOM 734 C CA . GLU A 1 94 ? -12.249 -3.721 2.478 1.00 88.38 94 GLU A CA 1
ATOM 735 C C . GLU A 1 94 ? -12.026 -4.858 3.489 1.00 88.38 94 GLU A C 1
ATOM 737 O O . GLU A 1 94 ? -11.978 -4.600 4.696 1.00 88.38 94 GLU A O 1
ATOM 742 N N . MET A 1 95 ? -11.787 -6.082 3.006 1.00 88.50 95 MET A N 1
ATOM 743 C CA . MET A 1 95 ? -11.533 -7.280 3.810 1.00 88.50 95 MET A CA 1
ATOM 744 C C . MET A 1 95 ? -10.176 -7.932 3.479 1.00 88.50 95 MET A C 1
ATOM 746 O O . MET A 1 95 ? -10.124 -9.080 3.035 1.00 88.50 95 MET A O 1
ATOM 750 N N . PRO A 1 96 ? -9.042 -7.242 3.716 1.00 90.56 96 PRO A N 1
ATOM 751 C CA . PRO A 1 96 ? -7.728 -7.834 3.486 1.00 90.56 96 PRO A CA 1
ATOM 752 C C . PRO A 1 96 ? -7.432 -8.967 4.469 1.00 90.56 96 PRO A C 1
ATOM 754 O O . PRO A 1 96 ? -7.993 -9.042 5.566 1.00 90.56 96 PRO A O 1
ATOM 757 N N . GLN A 1 97 ? -6.426 -9.778 4.144 1.00 95.50 97 GLN A N 1
ATOM 758 C CA . GLN A 1 97 ? -5.880 -10.744 5.087 1.00 95.50 97 GLN A CA 1
ATOM 759 C C . GLN A 1 97 ? -5.171 -10.013 6.240 1.00 95.50 97 GLN A C 1
ATOM 761 O O . GLN A 1 97 ? -4.076 -9.470 6.088 1.00 95.50 97 GLN A O 1
ATOM 766 N N . ILE A 1 98 ? -5.801 -9.980 7.416 1.00 95.25 98 ILE A N 1
ATOM 767 C CA . ILE A 1 98 ? -5.250 -9.326 8.609 1.00 95.25 98 ILE A CA 1
ATOM 768 C C . ILE A 1 98 ? -4.230 -10.252 9.280 1.00 95.25 98 ILE A C 1
ATOM 770 O O . ILE A 1 98 ? -4.587 -11.311 9.786 1.00 95.25 98 ILE A O 1
ATOM 774 N N . ILE A 1 99 ? -2.975 -9.804 9.350 1.00 96.62 99 ILE A N 1
ATOM 775 C CA . ILE A 1 99 ? -1.897 -10.474 10.097 1.00 96.62 99 ILE A CA 1
ATOM 776 C C . ILE A 1 99 ? -1.911 -10.015 11.557 1.00 96.62 99 ILE A C 1
ATOM 778 O O . ILE A 1 99 ? -1.779 -10.813 12.479 1.00 96.62 99 ILE A O 1
ATOM 782 N N . GLN A 1 100 ? -2.092 -8.710 11.777 1.00 95.81 100 GLN A N 1
ATOM 783 C CA . GLN A 1 100 ? -2.191 -8.118 13.108 1.00 95.81 100 GLN A CA 1
ATOM 784 C C . GLN A 1 100 ? -3.428 -7.233 13.175 1.00 95.81 100 GLN A C 1
ATOM 786 O O . GLN A 1 100 ? -3.542 -6.255 12.428 1.00 95.81 100 GLN A O 1
ATOM 791 N N . ARG A 1 101 ? -4.338 -7.577 14.095 1.00 94.94 101 ARG A N 1
ATOM 792 C CA . ARG A 1 101 ? -5.571 -6.823 14.349 1.00 94.94 101 ARG A CA 1
ATOM 793 C C . ARG A 1 101 ? -5.270 -5.380 14.748 1.00 94.94 101 ARG A C 1
ATOM 795 O O . ARG A 1 101 ? -4.184 -5.060 15.228 1.00 94.94 101 ARG A O 1
ATOM 802 N N . TYR A 1 102 ? -6.263 -4.519 14.545 1.00 95.69 102 TYR A N 1
ATOM 803 C CA . TYR A 1 102 ? -6.150 -3.101 14.845 1.00 95.69 102 TYR A CA 1
ATOM 804 C C . TYR A 1 102 ? -5.918 -2.872 16.344 1.00 95.69 102 TYR A C 1
ATOM 806 O O . TYR A 1 102 ? -6.802 -3.098 17.166 1.00 95.69 102 TYR A O 1
ATOM 814 N N . HIS A 1 103 ? -4.715 -2.423 16.691 1.00 94.56 103 HIS A N 1
ATOM 815 C CA . HIS A 1 103 ? -4.308 -2.119 18.058 1.00 94.56 103 HIS A CA 1
ATOM 816 C C . HIS A 1 103 ? -3.347 -0.930 18.053 1.00 94.56 103 HIS A C 1
ATOM 818 O O . HIS A 1 103 ? -2.529 -0.791 17.142 1.00 94.56 103 HIS A O 1
ATOM 824 N N . ASN A 1 104 ? -3.455 -0.033 19.038 1.00 95.31 104 ASN A N 1
ATOM 825 C CA . ASN A 1 104 ? -2.674 1.211 19.094 1.00 95.31 104 ASN A CA 1
ATOM 826 C C . ASN A 1 104 ? -2.687 1.985 17.770 1.00 95.31 104 ASN A C 1
ATOM 828 O O . ASN A 1 104 ? -1.659 2.453 17.270 1.00 95.31 104 ASN A O 1
ATOM 832 N N . ARG A 1 105 ? -3.884 2.082 17.179 1.00 95.50 105 ARG A N 1
ATOM 833 C CA . ARG A 1 105 ? -4.133 2.737 15.894 1.00 95.50 105 ARG A CA 1
ATOM 834 C C . ARG A 1 105 ? -3.382 2.130 14.707 1.00 95.50 105 ARG A C 1
ATOM 836 O O . ARG A 1 105 ? -3.328 2.768 13.661 1.00 95.50 105 ARG A O 1
ATOM 843 N N . LYS A 1 106 ? -2.807 0.932 14.835 1.00 97.25 106 LYS A N 1
ATOM 844 C CA . LYS A 1 106 ? -1.995 0.256 13.818 1.00 97.25 106 LYS A CA 1
ATOM 845 C C . LYS A 1 106 ? -2.640 -1.065 13.404 1.00 97.25 106 LYS A C 1
ATOM 847 O O . LYS A 1 106 ? -3.165 -1.780 14.246 1.00 97.25 106 LYS A O 1
ATOM 852 N N . VAL A 1 107 ? -2.557 -1.395 12.119 1.00 97.50 107 VAL A N 1
ATOM 853 C CA . VAL A 1 107 ? -2.924 -2.709 11.563 1.00 97.50 107 VAL A CA 1
ATOM 854 C C . VAL A 1 107 ? -1.756 -3.250 10.738 1.00 97.50 107 VAL A C 1
ATOM 856 O O . VAL A 1 107 ? -0.980 -2.456 10.193 1.00 97.50 107 VAL A O 1
ATOM 859 N N . ARG A 1 108 ? -1.624 -4.575 10.641 1.00 98.06 108 ARG A N 1
ATOM 860 C CA . ARG A 1 108 ? -0.747 -5.244 9.667 1.00 98.06 108 ARG A CA 1
ATOM 861 C C . ARG A 1 108 ? -1.585 -6.167 8.794 1.00 98.06 108 ARG A C 1
ATOM 863 O O . ARG A 1 108 ? -2.372 -6.952 9.324 1.00 98.06 108 ARG A O 1
ATOM 870 N N . ILE A 1 109 ? -1.398 -6.075 7.485 1.00 97.38 109 ILE A N 1
ATOM 871 C CA . ILE A 1 109 ? -2.116 -6.873 6.492 1.00 97.38 109 ILE A CA 1
ATOM 872 C C . ILE A 1 109 ? -1.133 -7.593 5.572 1.00 97.38 109 ILE A C 1
ATOM 874 O O . ILE A 1 109 ? -0.001 -7.136 5.392 1.00 97.38 109 ILE A O 1
ATOM 878 N N . ARG A 1 110 ? -1.609 -8.676 4.960 1.00 96.69 110 ARG A N 1
ATOM 879 C CA . ARG A 1 110 ? -1.048 -9.257 3.744 1.00 96.69 110 ARG A CA 1
ATOM 880 C C . ARG A 1 110 ? -1.894 -8.779 2.566 1.00 96.69 110 ARG A C 1
ATOM 882 O O . ARG A 1 110 ? -3.083 -9.080 2.496 1.00 96.69 110 ARG A O 1
ATOM 889 N N . ALA A 1 111 ? -1.295 -7.985 1.694 1.00 94.94 111 ALA A N 1
ATOM 890 C CA . ALA A 1 111 ? -1.913 -7.441 0.495 1.00 94.94 111 ALA A CA 1
ATOM 891 C C . ALA A 1 111 ? -1.606 -8.353 -0.694 1.00 94.94 111 ALA A C 1
ATOM 893 O O . ALA A 1 111 ? -0.441 -8.651 -0.932 1.00 94.94 111 ALA A O 1
ATOM 894 N N . HIS A 1 112 ? -2.626 -8.774 -1.440 1.00 95.69 112 HIS A N 1
ATOM 895 C CA . HIS A 1 112 ? -2.451 -9.470 -2.714 1.00 95.69 112 HIS A CA 1
ATOM 896 C C . HIS A 1 112 ? -2.595 -8.451 -3.842 1.00 95.69 112 HIS A C 1
ATOM 898 O O . HIS A 1 112 ? -3.651 -7.827 -3.975 1.00 95.69 112 HIS A O 1
ATOM 904 N N . ILE A 1 113 ? -1.522 -8.220 -4.589 1.00 95.31 113 ILE A N 1
ATOM 905 C CA . ILE A 1 113 ? -1.393 -7.098 -5.522 1.00 95.31 113 ILE A CA 1
ATOM 906 C C . ILE A 1 113 ? -1.216 -7.648 -6.933 1.00 95.31 113 ILE A C 1
ATOM 908 O O . ILE A 1 113 ? -0.437 -8.576 -7.135 1.00 95.31 113 ILE A O 1
ATOM 912 N N . ARG A 1 114 ? -1.916 -7.063 -7.907 1.00 95.12 114 ARG A N 1
ATOM 913 C CA . ARG A 1 114 ? -1.697 -7.334 -9.333 1.00 95.12 114 ARG A CA 1
ATOM 914 C C . ARG A 1 114 ? -0.369 -6.729 -9.790 1.00 95.12 114 ARG A C 1
ATOM 916 O O . ARG A 1 114 ? -0.170 -5.525 -9.615 1.00 95.12 114 ARG A O 1
ATOM 923 N N . GLY A 1 115 ? 0.497 -7.531 -10.412 1.00 92.69 115 GLY A N 1
ATOM 924 C CA . GLY A 1 115 ? 1.789 -7.078 -10.947 1.00 92.69 115 GLY A CA 1
ATOM 925 C C . GLY A 1 115 ? 1.666 -5.984 -12.017 1.00 92.69 115 GLY A C 1
ATOM 926 O O . GLY A 1 115 ? 2.533 -5.120 -12.129 1.00 92.69 115 GLY A O 1
ATOM 927 N N . GLU A 1 116 ? 0.525 -5.949 -12.714 1.00 93.44 116 GLU A N 1
ATOM 928 C CA . GLU A 1 116 ? 0.143 -4.971 -13.749 1.00 93.44 116 GLU A CA 1
ATOM 929 C C . GLU A 1 116 ? 0.377 -3.504 -13.345 1.00 93.44 116 GLU A C 1
ATOM 931 O O . GLU A 1 116 ? 0.700 -2.664 -14.187 1.00 93.44 116 GLU A O 1
ATOM 936 N N . ILE A 1 117 ? 0.286 -3.202 -12.042 1.00 94.19 117 ILE A N 1
ATOM 937 C CA . ILE A 1 117 ? 0.504 -1.860 -11.490 1.00 94.19 117 ILE A CA 1
ATOM 938 C C . ILE A 1 117 ? 1.860 -1.261 -11.892 1.00 94.19 117 ILE A C 1
ATOM 940 O O . ILE A 1 117 ? 1.960 -0.045 -12.040 1.00 94.19 117 ILE A O 1
ATOM 944 N N . ILE A 1 118 ? 2.901 -2.080 -12.088 1.00 93.25 118 ILE A N 1
ATOM 945 C CA . ILE A 1 118 ? 4.231 -1.592 -12.481 1.00 93.25 118 ILE A CA 1
ATOM 946 C C . ILE A 1 118 ? 4.193 -0.978 -13.880 1.00 93.25 118 ILE A C 1
ATOM 948 O O . ILE A 1 118 ? 4.689 0.134 -14.074 1.00 93.25 118 ILE A O 1
ATOM 952 N N . TYR A 1 119 ? 3.568 -1.669 -14.832 1.00 92.06 119 TYR A N 1
ATOM 953 C CA . TYR A 1 119 ? 3.476 -1.211 -16.216 1.00 92.06 119 TYR A CA 1
ATOM 954 C C . TYR A 1 119 ? 2.624 0.051 -16.330 1.00 92.06 119 TYR A C 1
ATOM 956 O O . TYR A 1 119 ? 3.005 0.993 -17.024 1.00 92.06 119 TYR A O 1
ATOM 964 N N . ASP A 1 120 ? 1.506 0.109 -15.607 1.00 93.81 120 ASP A N 1
ATOM 965 C CA . ASP A 1 120 ? 0.620 1.274 -15.630 1.00 93.81 120 ASP A CA 1
ATOM 966 C C . ASP A 1 120 ? 1.274 2.506 -14.997 1.00 93.81 120 ASP A C 1
ATOM 968 O O . ASP A 1 120 ? 1.158 3.612 -15.533 1.00 93.81 120 ASP A O 1
ATOM 972 N N . VAL A 1 121 ? 2.029 2.324 -13.906 1.00 93.81 121 VAL A N 1
ATOM 973 C CA . VAL A 1 121 ? 2.844 3.398 -13.323 1.00 93.81 121 VAL A CA 1
ATOM 974 C C . VAL A 1 121 ? 3.870 3.884 -14.337 1.00 93.81 121 VAL A C 1
ATOM 976 O O . VAL A 1 121 ? 3.935 5.081 -14.594 1.00 93.81 121 VAL A O 1
ATOM 979 N N . GLN A 1 122 ? 4.656 2.987 -14.938 1.00 91.62 122 GLN A N 1
ATOM 980 C CA . GLN A 1 122 ? 5.669 3.366 -15.928 1.00 91.62 122 GLN A CA 1
ATOM 981 C C . GLN A 1 122 ? 5.046 4.123 -17.105 1.00 91.62 122 GLN A C 1
ATOM 983 O O . GLN A 1 122 ? 5.535 5.192 -17.467 1.00 91.62 122 GLN A O 1
ATOM 988 N N . ARG A 1 123 ? 3.916 3.639 -17.633 1.00 91.12 123 ARG A N 1
ATOM 989 C CA . ARG A 1 123 ? 3.174 4.282 -18.723 1.00 91.12 123 ARG A CA 1
ATOM 990 C C . ARG A 1 123 ? 2.735 5.707 -18.392 1.00 91.12 123 ARG A C 1
ATOM 992 O O . ARG A 1 123 ? 2.714 6.537 -19.289 1.00 91.12 123 ARG A O 1
ATOM 999 N N . GLN A 1 124 ? 2.383 5.999 -17.140 1.00 89.50 124 GLN A N 1
ATOM 1000 C CA . GLN A 1 124 ? 2.005 7.351 -16.720 1.00 89.50 124 GLN A CA 1
ATOM 1001 C C . GLN A 1 124 ? 3.186 8.294 -16.487 1.00 89.50 124 GLN A C 1
ATOM 1003 O O . GLN A 1 124 ? 2.965 9.498 -16.343 1.00 89.50 124 GLN A O 1
ATOM 1008 N N . LEU A 1 125 ? 4.410 7.779 -16.347 1.00 87.75 125 LEU A N 1
ATOM 1009 C CA . LEU A 1 125 ? 5.597 8.596 -16.090 1.00 87.75 125 LEU A CA 1
ATOM 1010 C C . LEU A 1 125 ? 6.259 9.108 -17.373 1.00 87.75 125 LEU A C 1
ATOM 1012 O O . LEU A 1 125 ? 6.909 10.158 -17.306 1.00 87.75 125 LEU A O 1
ATOM 1016 N N . HIS A 1 126 ? 6.065 8.396 -18.485 1.00 76.19 126 HIS A N 1
ATOM 1017 C CA . HIS A 1 126 ? 6.411 8.816 -19.845 1.00 76.19 126 HIS A CA 1
ATOM 1018 C C . HIS A 1 126 ? 5.397 9.819 -20.405 1.00 76.19 126 HIS A C 1
ATOM 1020 O O . HIS A 1 126 ? 5.843 10.693 -21.179 1.00 76.19 126 HIS A O 1
#

Radius of gyration: 26.22 Å; chains: 1; bounding box: 71×79×41 Å

Sequence (126 aa):
MTKYILCLFVLLASCANDHILEPPDYDTPSSDPVWVESSAKGSSQKLAISKAWRNAMLQFIKQNMSGDLYARNVGRINGFVIENWRSYAIGDPEMPQIIQRYHNRKVRIRAHIRGEIIYDVQRQLH

Foldseek 3Di:
DDDDDDDDDDDDDPDDPPPPPPPPPLQDQDQDKDKFKFKAFDPDPQRRLLVRLLVRVLVSLCVNDDVVLCVVCVVVLSVCCNPCSCVFFDDHSSDFAWPADQDPRMTMGTTTGGSCSNVVSVVVSD